Protein AF-A0A024TCY3-F1 (afdb_monomer_lite)

pLDDT: mean 70.84, std 13.9, range [37.03, 86.31]

Sequence (123 aa):
MVHTRYIVLVAAAAMAHAKISAQVHRELQAAGTAQDIVVNFRRVDVASLAFVESTDAVHELVRMLQEQSDQAKRVVDDVLGPRVESSCDQFFYIDNTFFPCGSLTEGEVRKLAAHPNVAATRP

Radius of gyration: 17.05 Å; chains: 1; bounding box: 49×38×47 Å

Secondary structure (DSSP, 8-state):
--HHHHHHHHHHHHHHHTTS-HHHHHHHHHHSEE-S--EEBPPP-HHHHTTS--TTHHHHHHHHHHHHHHHHHHHHHHHH------TT-EEETTTTEEE-SSPEEHHHHHHHHHSTTBPP---

Structure (mmCIF, N/CA/C/O backbone):
data_AF-A0A024TCY3-F1
#
_entry.id   AF-A0A024TCY3-F1
#
loop_
_atom_site.group_PDB
_atom_site.id
_atom_site.type_symbol
_atom_site.label_atom_id
_atom_site.label_alt_id
_atom_site.label_comp_id
_atom_site.label_asym_id
_atom_site.label_entity_id
_atom_site.label_seq_id
_atom_site.pdbx_PDB_ins_code
_atom_site.Cartn_x
_atom_site.Cartn_y
_atom_site.Cartn_z
_atom_site.occupancy
_atom_site.B_iso_or_equiv
_atom_site.auth_seq_id
_atom_site.auth_comp_id
_atom_site.auth_asym_id
_atom_site.auth_atom_id
_atom_site.pdbx_PDB_model_num
ATOM 1 N N . MET A 1 1 ? -28.030 -23.743 -2.672 1.00 43.59 1 MET A N 1
ATOM 2 C CA . MET A 1 1 ? -26.705 -23.227 -3.090 1.00 43.59 1 MET A CA 1
ATOM 3 C C . MET A 1 1 ? -26.312 -22.048 -2.200 1.00 43.59 1 MET A C 1
ATOM 5 O O . MET A 1 1 ? -26.564 -20.908 -2.553 1.00 43.59 1 MET A O 1
ATOM 9 N N . VAL A 1 2 ? -25.778 -22.305 -1.002 1.00 44.38 2 VAL A N 1
ATOM 10 C CA . VAL A 1 2 ? -25.385 -21.239 -0.043 1.00 44.38 2 VAL A CA 1
ATOM 11 C C . VAL A 1 2 ? -23.966 -21.467 0.501 1.00 44.38 2 VAL A C 1
ATOM 13 O O . VAL A 1 2 ? -23.317 -20.538 0.963 1.00 44.38 2 VAL A O 1
ATOM 16 N N . HIS A 1 3 ? -23.428 -22.684 0.384 1.00 37.03 3 HIS A N 1
ATOM 17 C CA . HIS A 1 3 ? -22.155 -23.064 1.006 1.00 37.03 3 HIS A CA 1
ATOM 18 C C . HIS A 1 3 ? -20.911 -22.661 0.204 1.00 37.03 3 HIS A C 1
ATOM 20 O O . HIS A 1 3 ? -19.843 -22.498 0.780 1.00 37.03 3 HIS A O 1
ATOM 26 N N . THR A 1 4 ? -21.034 -22.406 -1.100 1.00 45.47 4 THR A N 1
ATOM 27 C CA . THR A 1 4 ? -19.889 -22.022 -1.943 1.00 45.47 4 THR A CA 1
ATOM 28 C C . THR A 1 4 ? -19.405 -20.592 -1.686 1.00 45.47 4 THR A C 1
ATOM 30 O O . THR A 1 4 ? -18.233 -20.301 -1.893 1.00 45.47 4 THR A O 1
ATOM 33 N N . ARG A 1 5 ? -20.272 -19.697 -1.191 1.00 43.41 5 ARG A N 1
ATOM 34 C CA . ARG A 1 5 ? -19.903 -18.298 -0.900 1.00 43.41 5 ARG A CA 1
ATOM 35 C C . ARG A 1 5 ? -19.070 -18.147 0.377 1.00 43.41 5 ARG A C 1
ATOM 37 O O . ARG A 1 5 ? -18.207 -17.278 0.430 1.00 43.41 5 ARG A O 1
ATOM 44 N N . TYR A 1 6 ? -19.281 -19.007 1.373 1.00 41.75 6 TYR A N 1
ATOM 45 C CA . TYR A 1 6 ? -18.557 -18.929 2.645 1.00 41.75 6 TYR A CA 1
ATOM 46 C C . TYR A 1 6 ? -17.109 -19.424 2.539 1.00 41.75 6 TYR A C 1
ATOM 48 O O . TYR A 1 6 ? -16.225 -18.851 3.168 1.00 41.75 6 TYR A O 1
ATOM 56 N N . ILE A 1 7 ? -16.837 -20.424 1.695 1.00 42.16 7 ILE A N 1
ATOM 57 C CA . ILE A 1 7 ? -15.485 -20.992 1.548 1.00 42.16 7 ILE A CA 1
ATOM 58 C C . ILE A 1 7 ? -14.512 -19.976 0.920 1.00 42.16 7 ILE A C 1
ATOM 60 O O . ILE A 1 7 ? -13.356 -19.889 1.329 1.00 42.16 7 ILE A O 1
ATOM 64 N N . VAL A 1 8 ? -14.984 -19.144 -0.015 1.00 44.31 8 VAL A N 1
ATOM 65 C CA . VAL A 1 8 ? -14.152 -18.122 -0.678 1.00 44.31 8 VAL A CA 1
ATOM 66 C C . VAL A 1 8 ? -13.769 -16.984 0.280 1.00 44.31 8 VAL A C 1
ATOM 68 O O . VAL A 1 8 ? -12.637 -16.504 0.253 1.00 44.31 8 VAL A O 1
ATOM 71 N N . LEU A 1 9 ? -14.680 -16.587 1.174 1.00 42.09 9 LEU A N 1
ATOM 72 C CA . LEU A 1 9 ? -14.445 -15.519 2.155 1.00 42.09 9 LEU A CA 1
ATOM 73 C C . LEU A 1 9 ? -13.418 -15.911 3.225 1.00 42.09 9 LEU A C 1
ATOM 75 O O . LEU A 1 9 ? -12.572 -15.095 3.592 1.00 42.09 9 LEU A O 1
ATOM 79 N N . VAL A 1 10 ? -13.447 -17.163 3.693 1.00 42.59 10 VAL A N 1
ATOM 80 C CA . VAL A 1 10 ? -12.498 -17.646 4.710 1.00 42.59 10 VAL A CA 1
ATOM 81 C C . VAL A 1 10 ? -11.078 -17.743 4.143 1.00 42.59 10 VAL A C 1
ATOM 83 O O . VAL A 1 10 ? -10.129 -17.368 4.827 1.00 42.59 10 VAL A O 1
ATOM 86 N N . ALA A 1 11 ? -10.916 -18.157 2.881 1.00 47.72 11 ALA A N 1
ATOM 87 C CA . ALA A 1 11 ? -9.603 -18.217 2.234 1.00 47.72 11 ALA A CA 1
ATOM 88 C C . ALA A 1 11 ? -8.986 -16.821 2.028 1.00 47.72 11 ALA A C 1
ATOM 90 O O . ALA A 1 11 ? -7.804 -16.624 2.306 1.00 47.72 11 ALA A O 1
ATOM 91 N N . ALA A 1 12 ? -9.782 -15.832 1.607 1.00 48.28 12 ALA A N 1
ATOM 92 C CA . ALA A 1 12 ? -9.314 -14.453 1.452 1.00 48.28 12 ALA A CA 1
ATOM 93 C C . ALA A 1 12 ? -8.920 -13.823 2.800 1.00 48.28 12 ALA A C 1
ATOM 95 O O . ALA A 1 12 ? -7.876 -13.180 2.905 1.00 48.28 12 ALA A O 1
ATOM 96 N N . ALA A 1 13 ? -9.710 -14.068 3.851 1.00 50.25 13 ALA A N 1
ATOM 97 C CA . ALA A 1 13 ? -9.392 -13.604 5.196 1.0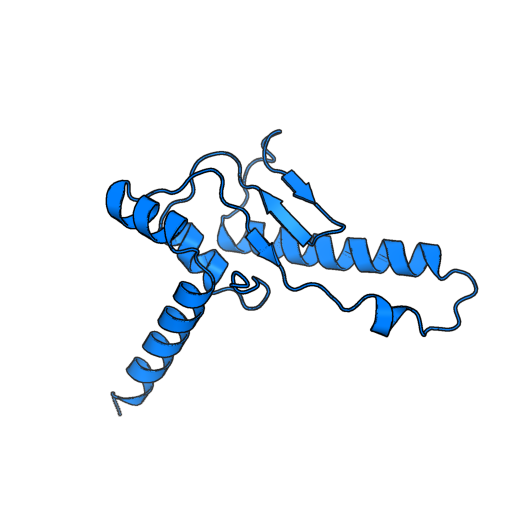0 50.25 13 ALA A CA 1
ATOM 98 C C . ALA A 1 13 ? -8.129 -14.283 5.750 1.00 50.25 13 ALA A C 1
ATOM 100 O O . ALA A 1 13 ? -7.265 -13.598 6.291 1.00 50.25 13 ALA A O 1
ATOM 101 N N . ALA A 1 14 ? -7.973 -15.600 5.597 1.00 53.38 14 ALA A N 1
ATOM 102 C CA . ALA A 1 14 ? -6.790 -16.328 6.063 1.00 53.38 14 ALA A CA 1
ATOM 103 C C . ALA A 1 14 ? -5.507 -15.898 5.326 1.00 53.38 14 ALA A C 1
ATOM 105 O O . ALA A 1 14 ? -4.470 -15.706 5.959 1.00 53.38 14 ALA A O 1
ATOM 106 N N . MET A 1 15 ? -5.583 -15.664 4.010 1.00 55.38 15 MET A N 1
ATOM 107 C CA . MET A 1 15 ? -4.447 -15.161 3.228 1.00 55.38 15 MET A CA 1
ATOM 108 C C . MET A 1 15 ? -4.068 -13.720 3.585 1.00 55.38 15 MET A C 1
ATOM 110 O O . MET A 1 15 ? -2.885 -13.389 3.560 1.00 55.38 15 MET A O 1
ATOM 114 N N . ALA A 1 16 ? -5.034 -12.873 3.950 1.00 59.75 16 ALA A N 1
ATOM 115 C CA . ALA A 1 16 ? -4.744 -11.540 4.473 1.00 59.75 16 ALA A CA 1
ATOM 116 C C . ALA A 1 16 ? -4.056 -11.613 5.850 1.00 59.75 16 ALA A C 1
ATOM 118 O O . ALA A 1 16 ? -3.089 -10.895 6.079 1.00 59.75 16 ALA A O 1
ATOM 119 N N . HIS A 1 17 ? -4.473 -12.520 6.743 1.00 60.41 17 HIS A N 1
ATOM 120 C CA . HIS A 1 17 ? -3.811 -12.694 8.045 1.00 60.41 17 HIS A CA 1
ATOM 121 C C . HIS A 1 17 ? -2.361 -13.174 7.915 1.00 60.41 17 HIS A C 1
ATOM 123 O O . HIS A 1 17 ? -1.516 -12.713 8.669 1.00 60.41 17 HIS A O 1
ATOM 129 N N . ALA A 1 18 ? -2.043 -14.030 6.938 1.00 68.00 18 ALA A N 1
ATOM 130 C CA . ALA A 1 18 ? -0.667 -14.483 6.703 1.00 68.00 18 ALA A CA 1
ATOM 131 C C . ALA A 1 18 ? 0.295 -13.355 6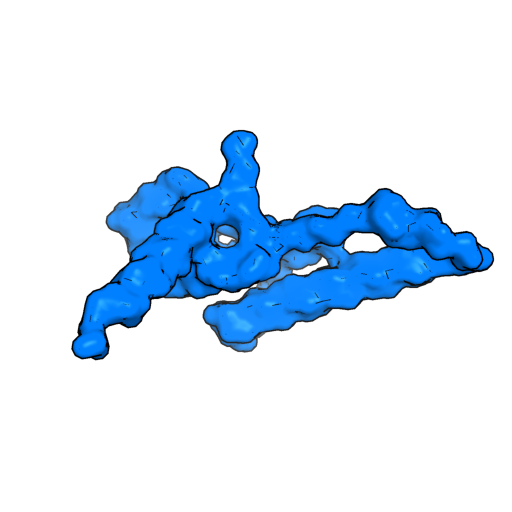.274 1.00 68.00 18 ALA A C 1
ATOM 133 O O . ALA A 1 18 ? 1.511 -13.525 6.327 1.00 68.00 18 ALA A O 1
ATOM 134 N N . LYS A 1 19 ? -0.238 -12.214 5.823 1.00 78.69 19 LYS A N 1
ATOM 135 C CA . LYS A 1 19 ? 0.544 -11.040 5.415 1.00 78.69 19 LYS A CA 1
ATOM 136 C C . LYS A 1 19 ? 0.646 -9.974 6.503 1.00 78.69 19 LYS A C 1
ATOM 138 O O . LYS A 1 19 ? 1.389 -9.015 6.333 1.00 78.69 19 LYS A O 1
ATOM 143 N N . ILE A 1 20 ? -0.112 -10.113 7.588 1.00 79.44 20 ILE A N 1
ATOM 144 C CA . ILE A 1 20 ? -0.094 -9.186 8.718 1.00 79.44 20 ILE A CA 1
ATOM 145 C C . ILE A 1 20 ? 0.802 -9.798 9.792 1.00 79.44 20 ILE A C 1
ATOM 147 O O . ILE A 1 20 ? 0.573 -10.925 10.228 1.00 79.44 20 ILE A O 1
ATOM 151 N N . SER A 1 21 ? 1.819 -9.060 10.238 1.00 82.38 21 SER A N 1
ATOM 152 C CA . SER A 1 21 ? 2.715 -9.555 11.283 1.00 82.38 21 SER A CA 1
ATOM 153 C C . SER A 1 21 ? 1.963 -9.769 12.602 1.00 82.38 21 SER A C 1
ATOM 155 O O . SER A 1 21 ? 0.991 -9.076 12.918 1.00 82.38 21 SER A O 1
ATOM 157 N N . ALA A 1 22 ? 2.444 -10.704 13.425 1.00 81.56 22 ALA A N 1
ATOM 158 C CA . ALA A 1 22 ? 1.843 -10.970 14.731 1.00 81.56 22 ALA A CA 1
ATOM 159 C C . ALA A 1 22 ? 1.858 -9.736 15.654 1.00 81.56 22 ALA A C 1
ATOM 161 O O . ALA A 1 22 ? 0.979 -9.598 16.500 1.00 81.56 22 ALA A O 1
ATOM 162 N N . GLN A 1 23 ? 2.840 -8.840 15.497 1.00 82.62 23 GLN A N 1
ATOM 163 C CA . GLN A 1 23 ? 2.901 -7.581 16.239 1.00 82.62 23 GLN A CA 1
ATOM 164 C C . GLN A 1 23 ? 1.769 -6.637 15.828 1.00 82.62 23 GLN A C 1
ATOM 166 O O . GLN A 1 23 ? 0.986 -6.243 16.687 1.00 82.62 23 GLN A O 1
ATOM 171 N N . VAL A 1 24 ? 1.629 -6.361 14.528 1.00 81.75 24 VAL A N 1
ATOM 172 C CA . VAL A 1 24 ? 0.552 -5.507 14.004 1.00 81.75 24 VAL A CA 1
ATOM 173 C C . VAL A 1 24 ? -0.807 -6.089 14.381 1.00 81.75 24 VAL A C 1
ATOM 175 O O . VAL A 1 24 ? -1.703 -5.361 14.788 1.00 81.75 24 VAL A O 1
ATOM 178 N N . HIS A 1 25 ? -0.959 -7.415 14.343 1.00 82.81 25 HIS A N 1
ATOM 179 C CA . HIS A 1 25 ? -2.197 -8.055 14.774 1.00 82.81 25 HIS A CA 1
ATOM 180 C C . HIS A 1 25 ? -2.526 -7.792 16.252 1.00 82.81 25 HIS A C 1
ATOM 182 O O . HIS A 1 25 ? -3.676 -7.503 16.574 1.00 82.81 25 HIS A O 1
ATOM 188 N N . ARG A 1 26 ? -1.533 -7.853 17.150 1.00 82.38 26 ARG A N 1
ATOM 189 C CA . ARG A 1 26 ? -1.729 -7.536 18.575 1.00 82.38 26 ARG A CA 1
ATOM 190 C C . ARG A 1 26 ? -2.063 -6.064 18.796 1.00 82.38 26 ARG A C 1
ATOM 192 O O . ARG A 1 26 ? -2.940 -5.771 19.600 1.00 82.38 26 ARG A O 1
ATOM 199 N N . GLU A 1 27 ? -1.400 -5.157 18.085 1.00 83.56 27 GLU A N 1
ATOM 200 C CA . GLU A 1 27 ? -1.683 -3.718 18.162 1.00 83.56 27 GLU A CA 1
ATOM 201 C C . GLU A 1 27 ? -3.108 -3.406 17.697 1.00 83.56 27 GLU A C 1
ATOM 203 O O . GLU A 1 27 ? -3.859 -2.744 18.410 1.00 83.56 27 GLU A O 1
ATOM 208 N N . LEU A 1 28 ? -3.534 -3.994 16.575 1.00 84.81 28 LEU A N 1
ATOM 209 C CA . LEU A 1 28 ? -4.903 -3.869 16.080 1.00 84.81 28 LEU A CA 1
ATOM 210 C C . LEU A 1 28 ? -5.934 -4.413 17.080 1.00 84.81 28 LEU A C 1
ATOM 212 O O . LEU A 1 28 ? -6.961 -3.775 17.290 1.00 84.81 28 LEU A O 1
ATOM 216 N N . GLN A 1 29 ? -5.664 -5.546 17.735 1.00 85.00 29 GLN A N 1
ATOM 217 C CA . GLN A 1 29 ? -6.555 -6.094 18.768 1.00 85.00 29 GLN A CA 1
ATOM 218 C C . GLN A 1 29 ? -6.614 -5.229 20.035 1.00 85.00 29 GLN A C 1
ATOM 220 O O . GLN A 1 29 ? -7.662 -5.160 20.675 1.00 85.00 29 GLN A O 1
ATOM 225 N N . ALA A 1 30 ? -5.503 -4.595 20.417 1.00 85.00 30 ALA A N 1
ATOM 226 C CA . ALA A 1 30 ? -5.408 -3.815 21.648 1.00 85.00 30 ALA A CA 1
ATOM 227 C C . ALA A 1 30 ? -5.930 -2.378 21.494 1.00 85.00 30 ALA A C 1
ATOM 229 O O . ALA A 1 30 ? -6.574 -1.859 22.403 1.00 85.00 30 ALA A O 1
ATOM 230 N N . ALA A 1 31 ? -5.642 -1.734 20.361 1.00 83.81 31 ALA A N 1
ATOM 231 C CA . ALA A 1 31 ? -5.852 -0.302 20.151 1.00 83.81 31 ALA A CA 1
ATOM 232 C C . ALA A 1 31 ? -6.731 0.030 18.932 1.00 83.81 31 ALA A C 1
ATOM 234 O O . ALA A 1 31 ? -6.993 1.204 18.672 1.00 83.81 31 ALA A O 1
ATOM 235 N N . GLY A 1 32 ? -7.159 -0.965 18.144 1.00 82.38 32 GLY A N 1
ATOM 236 C CA . GLY A 1 32 ? -7.931 -0.766 16.905 1.00 82.38 32 GLY A CA 1
ATOM 237 C C . GLY A 1 32 ? -7.137 -0.131 15.753 1.00 82.38 32 GLY A C 1
ATOM 238 O O . GLY A 1 32 ? -7.654 0.024 14.643 1.00 82.38 32 GLY A O 1
ATOM 239 N N . THR A 1 33 ? -5.880 0.226 16.010 1.00 85.44 33 THR A N 1
ATOM 240 C CA . THR A 1 33 ? -4.953 0.880 15.088 1.00 85.44 33 THR A CA 1
ATOM 241 C C . THR A 1 33 ? -3.547 0.324 15.298 1.00 85.44 33 THR A C 1
ATOM 243 O O . THR A 1 33 ? -3.239 -0.201 16.367 1.00 85.44 33 THR A O 1
ATOM 246 N N . ALA A 1 34 ? -2.707 0.407 14.271 1.00 84.88 34 ALA A N 1
ATOM 247 C CA . ALA A 1 34 ? -1.307 -0.002 14.336 1.00 84.88 34 ALA A CA 1
ATOM 248 C C . ALA A 1 34 ? -0.408 1.083 13.736 1.00 84.88 34 ALA A C 1
ATOM 250 O O . ALA A 1 34 ? -0.811 1.783 12.803 1.00 84.88 34 ALA A O 1
ATOM 251 N N . GLN A 1 35 ? 0.784 1.243 14.307 1.00 82.69 35 GLN A N 1
ATOM 252 C CA . GLN A 1 35 ? 1.766 2.272 13.943 1.00 82.69 35 GLN A CA 1
ATOM 253 C C . GLN A 1 35 ? 3.038 1.620 13.394 1.00 82.69 35 GLN A C 1
ATOM 255 O O . GLN A 1 35 ? 3.189 0.402 13.465 1.00 82.69 35 GLN A O 1
ATOM 260 N N . ASP A 1 36 ? 3.921 2.425 12.796 1.00 79.25 36 ASP A N 1
ATOM 261 C CA . ASP A 1 36 ? 5.222 1.977 12.270 1.00 79.25 36 ASP A CA 1
ATOM 262 C C . ASP A 1 36 ? 5.120 0.768 11.318 1.00 79.25 36 ASP A C 1
ATOM 264 O O . ASP A 1 36 ? 5.964 -0.131 11.285 1.00 79.25 36 ASP A O 1
ATOM 268 N N . ILE A 1 37 ? 4.038 0.727 10.536 1.00 82.25 37 ILE A N 1
ATOM 269 C CA . ILE A 1 37 ? 3.743 -0.386 9.637 1.00 82.25 37 ILE A CA 1
ATOM 270 C C . ILE A 1 37 ? 4.626 -0.279 8.401 1.00 82.25 37 ILE A C 1
ATOM 272 O O . ILE A 1 37 ? 4.686 0.759 7.757 1.00 82.25 37 ILE A O 1
ATOM 276 N N . VAL A 1 38 ? 5.234 -1.391 7.998 1.00 84.25 38 VAL A N 1
ATOM 277 C CA . VAL A 1 38 ? 5.925 -1.486 6.709 1.00 84.25 38 VAL A CA 1
ATOM 278 C C . VAL A 1 38 ? 5.116 -2.369 5.774 1.00 84.25 38 VAL A C 1
ATOM 280 O O . VAL A 1 38 ? 4.947 -3.568 6.013 1.00 84.25 38 VAL A O 1
ATOM 283 N N . VAL A 1 39 ? 4.618 -1.784 4.688 1.00 84.31 39 VAL A N 1
ATOM 284 C CA . VAL A 1 39 ? 3.914 -2.524 3.641 1.00 84.31 39 VAL A CA 1
ATOM 285 C C . VAL A 1 39 ? 4.931 -2.957 2.598 1.00 84.31 39 VAL A C 1
ATOM 287 O O . VAL A 1 39 ? 5.540 -2.128 1.928 1.00 84.31 39 VAL A O 1
ATOM 290 N N . ASN A 1 40 ? 5.112 -4.267 2.459 1.00 84.81 40 ASN A N 1
ATOM 291 C CA . ASN A 1 40 ? 6.012 -4.848 1.470 1.00 84.81 40 ASN A CA 1
ATOM 292 C C . ASN A 1 40 ? 5.208 -5.253 0.237 1.00 84.81 40 ASN A C 1
ATOM 294 O O . ASN A 1 40 ? 4.261 -6.037 0.347 1.00 84.81 40 ASN A O 1
ATOM 298 N N . PHE A 1 41 ? 5.589 -4.766 -0.937 1.00 83.81 41 PHE A N 1
ATOM 299 C CA . PHE A 1 41 ? 5.008 -5.210 -2.198 1.00 83.81 41 PHE A CA 1
ATOM 300 C C . PHE A 1 41 ? 5.825 -6.357 -2.795 1.00 83.81 41 PHE A C 1
ATOM 302 O O . PHE A 1 41 ? 6.989 -6.581 -2.458 1.00 83.81 41 PHE A O 1
ATOM 309 N N . ARG A 1 42 ? 5.198 -7.145 -3.673 1.00 80.50 42 ARG A N 1
ATOM 310 C CA . ARG A 1 42 ? 5.896 -8.208 -4.400 1.00 80.50 42 ARG A CA 1
ATOM 311 C C . ARG A 1 42 ? 7.053 -7.592 -5.184 1.00 80.50 42 ARG A C 1
ATOM 313 O O . ARG A 1 42 ? 6.860 -6.664 -5.967 1.00 80.50 42 ARG A O 1
ATOM 320 N N . ARG A 1 43 ? 8.253 -8.128 -4.970 1.00 70.81 43 ARG A N 1
ATOM 321 C CA . ARG A 1 43 ? 9.434 -7.753 -5.745 1.00 70.81 43 ARG A CA 1
ATOM 322 C C . ARG A 1 43 ? 9.353 -8.427 -7.106 1.00 70.81 43 ARG A C 1
ATOM 324 O O . ARG A 1 43 ? 9.017 -9.610 -7.188 1.00 70.81 43 ARG A O 1
ATOM 331 N N . VAL A 1 44 ? 9.670 -7.680 -8.153 1.00 66.25 44 VAL A N 1
ATOM 332 C CA . VAL A 1 44 ? 9.921 -8.271 -9.465 1.00 66.25 44 VAL A CA 1
ATOM 333 C C . VAL A 1 44 ? 11.337 -8.818 -9.465 1.00 66.25 44 VAL A C 1
ATOM 335 O O . VAL A 1 44 ? 12.251 -8.188 -8.932 1.00 66.25 44 VAL A O 1
ATOM 338 N N . ASP A 1 45 ? 11.508 -10.010 -10.022 1.00 65.50 45 ASP A N 1
ATOM 339 C CA . ASP A 1 45 ? 12.826 -10.598 -10.193 1.00 65.50 45 ASP A CA 1
ATOM 340 C C . ASP A 1 45 ? 13.598 -9.810 -11.259 1.00 65.50 45 ASP A C 1
ATOM 342 O O . ASP A 1 45 ? 13.468 -10.048 -12.459 1.00 65.50 45 ASP A O 1
ATOM 346 N N . VAL A 1 46 ? 14.393 -8.842 -10.809 1.00 58.84 46 VAL A N 1
ATOM 347 C CA . VAL A 1 46 ? 15.222 -7.992 -11.670 1.00 58.84 46 VAL A CA 1
ATOM 348 C C . VAL A 1 46 ? 16.239 -8.825 -12.462 1.00 58.84 46 VAL A C 1
ATOM 350 O O . VAL A 1 46 ? 16.579 -8.464 -13.587 1.00 58.84 46 VAL A O 1
ATOM 353 N N . ALA A 1 47 ? 16.680 -9.975 -11.934 1.00 58.12 47 ALA A N 1
ATOM 354 C CA . ALA A 1 47 ? 17.612 -10.856 -12.635 1.00 58.12 47 ALA A CA 1
ATOM 355 C C . ALA A 1 47 ? 16.955 -11.533 -13.847 1.00 58.12 47 ALA A C 1
ATOM 357 O O . ALA A 1 47 ? 17.612 -11.719 -14.866 1.00 58.12 47 ALA A O 1
ATOM 358 N N . SER A 1 48 ? 15.650 -11.818 -13.787 1.00 57.97 48 SER A N 1
ATOM 359 C CA . SER A 1 48 ? 14.887 -12.307 -14.946 1.00 57.97 48 SER A CA 1
ATOM 360 C C . SER A 1 48 ? 14.722 -11.260 -16.059 1.00 57.97 48 SER A C 1
ATOM 362 O O . SER A 1 48 ? 14.467 -11.615 -17.208 1.00 57.97 48 SER A O 1
ATOM 364 N N . LEU A 1 49 ? 14.907 -9.976 -15.733 1.00 53.56 49 LEU A N 1
ATOM 365 C CA . LEU A 1 49 ? 14.736 -8.843 -16.646 1.00 53.56 49 LEU A CA 1
ATOM 366 C C . LEU A 1 49 ? 16.056 -8.362 -17.270 1.00 53.56 49 LEU A C 1
ATOM 368 O O . LEU A 1 49 ? 16.041 -7.729 -18.322 1.00 53.56 49 LEU A O 1
ATOM 372 N N . ALA A 1 50 ? 17.198 -8.696 -16.664 1.00 53.69 50 ALA A N 1
ATOM 373 C CA . ALA A 1 50 ? 18.536 -8.332 -17.142 1.00 53.69 50 ALA A CA 1
ATOM 374 C C . ALA A 1 50 ? 18.988 -9.090 -18.413 1.00 53.69 50 ALA A C 1
ATOM 376 O O . ALA A 1 50 ? 20.077 -8.834 -18.919 1.00 53.69 50 ALA A O 1
ATOM 377 N N . PHE A 1 51 ? 18.170 -10.013 -18.936 1.00 52.50 51 PHE A N 1
ATOM 378 C CA . PHE A 1 51 ? 18.477 -10.815 -20.130 1.00 52.50 51 PHE A CA 1
ATOM 379 C C . PHE A 1 51 ? 18.065 -10.169 -21.458 1.00 52.50 51 PHE A C 1
ATOM 381 O O . PHE A 1 51 ? 18.256 -10.771 -22.514 1.00 52.50 51 PHE A O 1
ATOM 388 N N . VAL A 1 52 ? 17.506 -8.959 -21.443 1.00 54.47 52 VAL A N 1
ATOM 389 C CA . VAL A 1 52 ? 17.264 -8.230 -22.689 1.00 54.47 52 VAL A CA 1
ATOM 390 C C . VAL A 1 52 ? 18.595 -7.616 -23.114 1.00 54.47 52 VAL A C 1
ATOM 392 O O . VAL A 1 52 ? 19.072 -6.689 -22.464 1.00 54.47 52 VAL A O 1
ATOM 395 N N . GLU A 1 53 ? 19.211 -8.154 -24.172 1.00 53.75 53 GLU A N 1
ATOM 396 C CA . GLU A 1 53 ? 20.373 -7.578 -24.865 1.00 53.75 53 GLU A CA 1
ATOM 397 C C . GLU A 1 53 ? 20.037 -6.156 -25.353 1.00 53.75 53 GLU A C 1
ATOM 399 O O . GLU A 1 53 ? 19.677 -5.928 -26.504 1.00 53.75 53 GLU A O 1
ATOM 404 N N . SER A 1 54 ? 20.084 -5.186 -24.444 1.00 58.94 54 SER A N 1
ATOM 405 C CA . SER A 1 54 ? 19.800 -3.783 -24.708 1.00 58.94 54 SER A CA 1
ATOM 406 C C . SER A 1 54 ? 2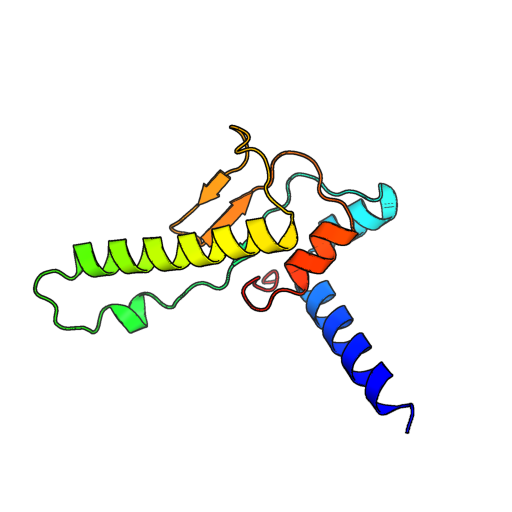1.096 -2.996 -24.619 1.00 58.94 54 SER A C 1
ATOM 408 O O . SER A 1 54 ? 21.828 -3.077 -23.631 1.00 58.94 54 SER A O 1
ATOM 410 N N . THR A 1 55 ? 21.359 -2.176 -25.634 1.00 64.44 55 THR A N 1
ATOM 411 C CA . THR A 1 55 ? 22.433 -1.175 -25.613 1.00 64.44 55 THR A CA 1
ATOM 412 C C . THR A 1 55 ? 22.199 -0.081 -24.565 1.00 64.44 55 THR A C 1
ATOM 414 O O . THR A 1 55 ? 23.102 0.713 -24.318 1.00 64.44 55 THR A O 1
ATOM 417 N N . ASP A 1 56 ? 21.014 -0.051 -23.939 1.00 71.50 56 ASP A N 1
ATOM 418 C CA . ASP A 1 56 ? 20.624 0.885 -22.884 1.00 71.50 56 ASP A CA 1
ATOM 419 C C . ASP A 1 56 ? 19.920 0.178 -21.705 1.00 71.50 56 ASP A C 1
ATOM 421 O O . ASP A 1 56 ? 18.824 0.527 -21.261 1.00 71.50 56 ASP A O 1
ATOM 425 N N . ALA A 1 57 ? 20.548 -0.886 -21.200 1.00 67.44 57 ALA A N 1
ATOM 426 C CA . ALA A 1 57 ? 20.010 -1.697 -20.106 1.00 67.44 57 ALA A CA 1
ATOM 427 C C . ALA A 1 57 ? 19.756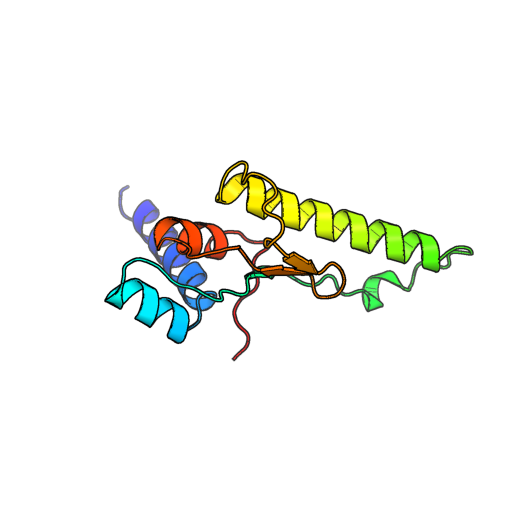 -0.901 -18.808 1.00 67.44 57 ALA A C 1
ATOM 429 O O . ALA A 1 57 ? 18.886 -1.267 -18.018 1.00 67.44 57 ALA A O 1
ATOM 430 N N . VAL A 1 58 ? 20.493 0.193 -18.579 1.00 71.25 58 VAL A N 1
ATOM 431 C CA . VAL A 1 58 ? 20.348 1.023 -17.374 1.00 71.25 58 VAL A CA 1
ATOM 432 C C . VAL A 1 58 ? 19.068 1.856 -17.427 1.00 71.25 58 VAL A C 1
ATOM 434 O O . VAL A 1 58 ? 18.326 1.854 -16.445 1.00 71.25 58 VAL A O 1
ATOM 437 N N . HIS A 1 59 ? 18.765 2.531 -18.544 1.00 75.44 59 HIS A N 1
ATOM 438 C CA . HIS A 1 59 ? 17.510 3.284 -18.651 1.00 75.44 59 HIS A CA 1
ATOM 439 C C . HIS A 1 59 ? 16.291 2.364 -18.596 1.00 75.44 59 HIS A C 1
ATOM 441 O O . HIS A 1 59 ? 15.318 2.693 -17.920 1.00 75.44 59 HIS A O 1
ATOM 447 N N . GLU A 1 60 ? 16.353 1.193 -19.233 1.00 73.31 60 GLU A N 1
ATOM 448 C CA . GLU A 1 60 ? 15.263 0.214 -19.172 1.00 73.31 60 GLU A CA 1
ATOM 449 C C . GLU A 1 60 ? 15.042 -0.316 -17.752 1.00 73.31 60 GLU A C 1
ATOM 451 O O . GLU A 1 60 ? 13.903 -0.389 -17.287 1.00 73.31 60 GLU A O 1
ATOM 456 N N . LEU A 1 61 ? 16.118 -0.611 -17.016 1.00 72.81 61 LEU A N 1
ATOM 457 C CA . LEU A 1 61 ? 16.025 -0.992 -15.608 1.00 72.81 61 LEU A CA 1
ATOM 458 C C . LEU A 1 61 ? 15.360 0.107 -14.770 1.00 72.81 61 LEU A C 1
ATOM 460 O O . LEU A 1 61 ? 14.447 -0.180 -13.997 1.00 72.81 61 LEU A O 1
ATOM 464 N N . VAL A 1 62 ? 15.786 1.362 -14.930 1.00 76.44 62 VAL A N 1
ATOM 465 C CA . VAL A 1 62 ? 15.211 2.500 -14.197 1.00 76.44 62 VAL A CA 1
ATOM 466 C C . VAL A 1 62 ? 13.730 2.679 -14.531 1.00 76.44 62 VAL A C 1
ATOM 468 O O . VAL A 1 62 ? 12.920 2.794 -13.612 1.00 76.44 62 VAL A O 1
ATOM 471 N N . ARG A 1 63 ? 13.358 2.636 -15.815 1.00 78.00 63 ARG A N 1
ATOM 472 C CA . ARG A 1 63 ? 11.965 2.741 -16.272 1.00 78.00 63 ARG A CA 1
ATOM 473 C C . ARG A 1 63 ? 11.092 1.641 -15.669 1.00 78.00 63 ARG A C 1
ATOM 475 O O . ARG A 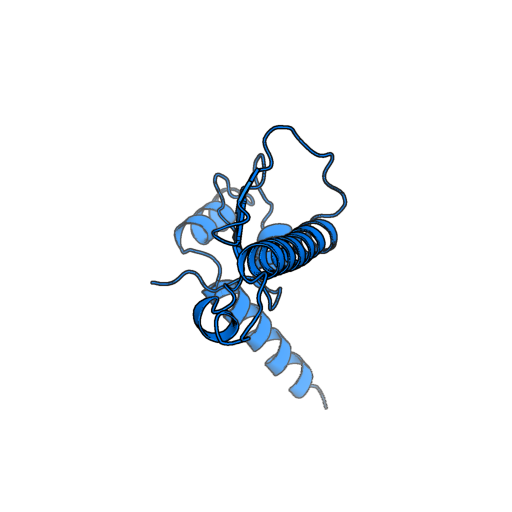1 63 ? 10.025 1.929 -15.139 1.00 78.00 63 ARG A O 1
ATOM 482 N N . MET A 1 64 ? 11.554 0.391 -15.683 1.00 75.69 64 MET A N 1
ATOM 483 C CA . MET A 1 64 ? 10.805 -0.729 -15.101 1.00 75.69 64 MET A CA 1
ATOM 484 C C . MET A 1 64 ? 10.640 -0.598 -13.583 1.00 75.69 64 MET A C 1
ATOM 486 O O . MET A 1 64 ? 9.562 -0.871 -13.054 1.00 75.69 64 MET A O 1
ATOM 490 N N . LEU A 1 65 ? 11.686 -0.168 -12.870 1.00 74.62 65 LEU A N 1
ATOM 491 C CA . LEU A 1 65 ? 11.602 0.087 -11.428 1.00 74.62 65 LEU A CA 1
ATOM 492 C C . LEU A 1 65 ? 10.606 1.216 -11.115 1.00 74.62 65 LEU A C 1
ATOM 494 O O . LEU A 1 65 ? 9.842 1.107 -10.155 1.00 74.62 65 LEU A O 1
ATOM 498 N N . GLN A 1 66 ? 10.569 2.265 -11.942 1.00 76.62 66 GLN A N 1
ATOM 499 C CA . GLN A 1 66 ? 9.581 3.343 -11.839 1.00 76.62 66 GLN A CA 1
ATOM 500 C C . GLN A 1 66 ? 8.155 2.829 -12.073 1.00 76.62 66 GLN A C 1
ATOM 502 O O . GLN A 1 66 ? 7.294 3.044 -11.226 1.00 76.62 66 GLN A O 1
ATOM 507 N N . GLU A 1 67 ? 7.912 2.072 -13.146 1.00 79.31 67 GLU A N 1
ATOM 508 C CA . GLU A 1 67 ? 6.588 1.509 -13.457 1.00 79.31 67 GLU A CA 1
ATOM 509 C C . GLU A 1 67 ? 6.049 0.610 -12.332 1.00 79.31 67 GLU A C 1
ATOM 511 O O . GLU A 1 67 ? 4.863 0.669 -11.990 1.00 79.31 67 GLU A O 1
ATOM 516 N N . GLN A 1 68 ? 6.920 -0.202 -11.723 1.00 74.56 68 GLN A N 1
ATOM 517 C CA . GLN A 1 68 ? 6.568 -1.040 -10.573 1.00 74.56 68 GLN A CA 1
ATOM 518 C C . GLN A 1 68 ? 6.188 -0.212 -9.351 1.00 74.56 68 GLN A C 1
ATOM 520 O O . GLN A 1 68 ? 5.200 -0.508 -8.674 1.00 74.56 68 GLN A O 1
ATOM 525 N N . SER A 1 69 ? 6.947 0.845 -9.084 1.00 74.31 69 SER A N 1
ATOM 526 C CA . SER A 1 69 ? 6.641 1.743 -7.983 1.00 74.31 69 SER A CA 1
ATOM 527 C C . SER A 1 69 ? 5.341 2.504 -8.206 1.00 74.31 69 SER A C 1
ATOM 529 O O . SER A 1 69 ? 4.535 2.612 -7.288 1.00 74.31 69 SER A O 1
ATOM 531 N N . ASP A 1 70 ? 5.087 2.987 -9.421 1.00 79.62 70 ASP A N 1
ATOM 532 C CA . ASP A 1 70 ? 3.829 3.652 -9.765 1.00 79.62 70 ASP A CA 1
ATOM 533 C C . ASP A 1 70 ? 2.641 2.700 -9.631 1.00 79.62 70 ASP A C 1
ATOM 535 O O . ASP A 1 70 ? 1.531 3.103 -9.279 1.00 79.62 70 ASP A O 1
ATOM 539 N N . GLN A 1 71 ? 2.841 1.412 -9.916 1.00 80.00 71 GLN A N 1
ATOM 540 C CA . GLN A 1 71 ? 1.825 0.396 -9.672 1.00 80.00 71 GLN A CA 1
ATOM 541 C C . GLN A 1 71 ? 1.570 0.206 -8.174 1.00 80.00 71 GLN A C 1
ATOM 543 O O . GLN A 1 71 ? 0.415 0.127 -7.763 1.00 80.00 71 GLN A O 1
ATOM 548 N N . ALA A 1 72 ? 2.613 0.144 -7.350 1.00 78.56 72 ALA A N 1
ATOM 549 C CA . ALA A 1 72 ? 2.464 -0.004 -5.909 1.00 78.56 72 ALA A CA 1
ATOM 550 C C . ALA A 1 72 ? 1.861 1.248 -5.245 1.00 78.56 72 ALA A C 1
ATOM 552 O O . ALA A 1 72 ? 0.975 1.108 -4.402 1.00 78.56 72 ALA A O 1
ATOM 553 N N . LYS A 1 73 ? 2.241 2.458 -5.682 1.00 78.38 73 LYS A N 1
ATOM 554 C CA . LYS A 1 73 ? 1.622 3.722 -5.247 1.00 78.38 73 LYS A CA 1
ATOM 555 C C . LYS A 1 73 ? 0.125 3.737 -5.561 1.00 78.38 73 LYS A C 1
ATOM 557 O O . LYS A 1 73 ? -0.675 3.974 -4.665 1.00 78.38 73 LYS A O 1
ATOM 562 N N . ARG A 1 74 ? -0.265 3.338 -6.779 1.00 81.12 74 ARG A N 1
ATOM 563 C CA . ARG A 1 74 ? -1.684 3.194 -7.157 1.00 81.12 74 ARG A CA 1
ATOM 564 C C . ARG A 1 74 ? -2.457 2.245 -6.243 1.00 81.12 74 ARG A C 1
ATOM 566 O O . ARG A 1 74 ? -3.591 2.537 -5.897 1.00 81.12 74 ARG A O 1
ATOM 573 N N . VAL A 1 75 ? -1.851 1.138 -5.805 1.00 81.50 75 VAL A N 1
ATOM 574 C CA . VAL A 1 75 ? -2.496 0.226 -4.843 1.00 81.50 75 VAL A CA 1
ATOM 575 C C . VAL A 1 75 ? -2.746 0.910 -3.502 1.00 81.50 75 VAL A C 1
ATOM 577 O O . VAL A 1 75 ? -3.805 0.714 -2.908 1.00 81.50 75 VAL A O 1
ATOM 580 N N . VAL A 1 76 ? -1.780 1.687 -3.008 1.00 81.38 76 VAL A N 1
ATOM 581 C CA . VAL A 1 76 ? -1.941 2.454 -1.766 1.00 81.38 76 VAL A CA 1
ATOM 582 C C . VAL A 1 76 ? -3.077 3.463 -1.919 1.00 81.38 76 VAL A C 1
ATOM 584 O O . VAL A 1 76 ? -3.974 3.476 -1.076 1.00 81.38 76 VAL A O 1
ATOM 587 N N . ASP A 1 77 ? -3.080 4.231 -3.010 1.00 81.25 77 ASP A N 1
ATOM 588 C CA . ASP A 1 77 ? -4.094 5.252 -3.294 1.00 81.25 77 ASP A CA 1
ATOM 589 C C . ASP A 1 77 ? -5.500 4.642 -3.448 1.00 81.25 77 ASP A C 1
ATOM 591 O O . ASP A 1 77 ? -6.470 5.166 -2.901 1.00 81.25 77 ASP A O 1
ATOM 595 N N . ASP A 1 78 ? -5.624 3.495 -4.122 1.00 82.44 78 ASP A N 1
ATOM 596 C CA . ASP A 1 78 ? -6.899 2.788 -4.301 1.00 82.44 78 ASP A CA 1
ATOM 597 C C . ASP A 1 78 ? -7.443 2.225 -2.976 1.00 82.44 78 ASP A C 1
ATOM 599 O O . ASP A 1 78 ? -8.655 2.186 -2.747 1.00 82.44 78 ASP A O 1
ATOM 603 N N . VAL A 1 79 ? -6.555 1.752 -2.095 1.00 82.94 79 VAL A N 1
ATOM 604 C CA . VAL A 1 79 ? -6.940 1.071 -0.851 1.00 82.94 79 VAL A CA 1
ATOM 605 C C . VAL A 1 79 ? -7.205 2.051 0.290 1.00 82.94 79 VAL A C 1
ATOM 607 O O . VAL A 1 79 ? -8.174 1.874 1.040 1.00 82.94 79 VAL A O 1
ATOM 610 N N . LEU A 1 80 ? -6.335 3.046 0.446 1.00 80.62 80 LEU A N 1
ATOM 611 C CA . LEU A 1 80 ? -6.367 4.021 1.538 1.00 80.62 80 LEU A CA 1
ATOM 612 C C . LEU A 1 80 ? -7.077 5.320 1.134 1.00 80.62 80 LEU A C 1
ATOM 614 O O . LEU A 1 80 ? -7.361 6.153 1.993 1.00 80.62 80 LEU A O 1
ATOM 618 N N . GLY A 1 81 ? -7.417 5.468 -0.149 1.00 74.06 81 GLY A N 1
ATOM 619 C CA . GLY A 1 81 ? -7.934 6.705 -0.717 1.00 74.06 81 GLY A CA 1
ATOM 620 C C . GLY A 1 81 ? -6.819 7.725 -0.973 1.00 74.06 81 GLY A C 1
ATOM 621 O O . GLY A 1 81 ? -5.671 7.501 -0.583 1.00 74.06 81 GLY A O 1
ATOM 622 N N . PRO A 1 82 ? -7.145 8.869 -1.607 1.00 63.50 82 PRO A N 1
ATOM 623 C CA . PRO A 1 82 ? -6.199 9.957 -1.816 1.00 63.50 82 PRO A CA 1
ATOM 624 C C . PRO A 1 82 ? -5.733 10.481 -0.461 1.00 63.50 82 PRO A C 1
ATOM 626 O O . PRO A 1 82 ? -6.424 11.242 0.222 1.00 63.50 82 PRO A O 1
ATOM 629 N N . ARG A 1 83 ? -4.549 10.041 -0.056 1.00 61.16 83 ARG A N 1
ATOM 630 C CA . ARG A 1 83 ? -3.877 10.550 1.127 1.00 61.16 83 ARG A CA 1
ATOM 631 C C . ARG A 1 83 ? -3.164 11.797 0.648 1.00 61.16 83 ARG A C 1
ATOM 633 O O . ARG A 1 83 ? -2.394 11.735 -0.307 1.00 61.16 83 ARG A O 1
ATOM 640 N N . VAL A 1 84 ? -3.507 12.950 1.228 1.00 51.91 84 VAL A N 1
ATOM 641 C CA . VAL A 1 84 ? -2.743 14.188 1.007 1.00 51.91 84 VAL A CA 1
ATOM 642 C C . VAL A 1 84 ? -1.286 13.786 1.143 1.00 51.91 84 VAL A C 1
ATOM 644 O O . VAL A 1 84 ? -0.988 13.183 2.172 1.00 51.91 84 VAL A O 1
ATOM 647 N N . GLU A 1 85 ? -0.453 14.013 0.118 1.00 52.19 85 GLU A N 1
ATOM 648 C CA . GLU A 1 85 ? 0.977 13.684 0.149 1.00 52.19 85 GLU A CA 1
ATOM 649 C C . GLU A 1 85 ? 1.571 14.337 1.396 1.00 52.19 85 GLU A C 1
ATOM 651 O O . GLU A 1 85 ? 1.939 15.512 1.416 1.00 52.19 85 GLU A O 1
ATOM 656 N N . SER A 1 86 ? 1.539 13.595 2.495 1.00 53.59 86 SER A N 1
ATOM 657 C CA . SER A 1 86 ? 2.036 14.046 3.767 1.00 53.59 86 SER A CA 1
ATOM 658 C C . SER A 1 86 ? 3.534 13.871 3.636 1.00 53.59 86 SER A C 1
ATOM 660 O O . SER A 1 86 ? 4.008 12.850 3.133 1.00 53.59 86 SER A O 1
ATOM 662 N N . SER A 1 87 ? 4.306 14.867 4.050 1.00 60.12 87 SER A N 1
ATOM 663 C CA . SER A 1 87 ? 5.767 14.841 3.927 1.00 60.12 87 SER A CA 1
ATOM 664 C C . SER A 1 87 ? 6.441 13.676 4.678 1.00 60.12 87 SER A C 1
ATOM 666 O O . SER A 1 87 ? 7.662 13.550 4.628 1.00 60.12 87 SER A O 1
ATOM 668 N N . CYS A 1 88 ? 5.665 12.841 5.378 1.00 68.88 88 CYS A N 1
ATOM 669 C CA . CYS A 1 88 ? 6.094 11.660 6.114 1.00 68.88 88 CYS A CA 1
ATOM 670 C C . CYS A 1 88 ? 5.703 10.316 5.468 1.00 68.88 88 CYS A C 1
ATOM 672 O O . CYS A 1 88 ? 6.255 9.305 5.896 1.00 68.88 88 CYS A O 1
ATOM 674 N N . ASP A 1 89 ? 4.820 10.262 4.461 1.00 69.75 89 ASP A N 1
ATOM 675 C CA . ASP A 1 89 ? 4.573 9.017 3.712 1.00 69.75 89 ASP A CA 1
ATOM 676 C C . ASP A 1 89 ? 5.806 8.721 2.843 1.00 69.75 89 ASP A C 1
ATOM 678 O O . ASP A 1 89 ? 6.144 9.490 1.942 1.00 69.75 89 ASP A O 1
ATOM 682 N N . GLN A 1 90 ? 6.504 7.614 3.112 1.00 74.06 90 GLN A N 1
ATOM 683 C CA . GLN A 1 90 ? 7.732 7.265 2.392 1.00 74.06 90 GLN A CA 1
ATOM 684 C C . GLN A 1 90 ? 7.522 6.023 1.533 1.00 74.06 90 GLN A C 1
ATOM 686 O O . GLN A 1 90 ? 7.163 4.951 2.025 1.00 74.06 90 GLN A O 1
ATOM 691 N N . PHE A 1 91 ? 7.779 6.164 0.234 1.00 73.56 91 PHE A N 1
ATOM 692 C CA . PHE A 1 91 ? 7.795 5.053 -0.708 1.00 73.56 91 PHE A CA 1
ATOM 693 C C . PHE A 1 91 ? 9.229 4.799 -1.180 1.00 73.56 91 PHE A C 1
ATOM 695 O O . PHE A 1 91 ? 9.875 5.691 -1.732 1.00 73.56 91 PHE A O 1
ATOM 702 N N . PHE A 1 92 ? 9.731 3.582 -0.972 1.00 69.62 92 PHE A N 1
ATOM 703 C CA . PHE A 1 92 ? 11.075 3.190 -1.392 1.00 69.62 92 PHE A CA 1
ATOM 704 C C . PHE A 1 92 ? 11.001 2.286 -2.620 1.00 69.62 92 PHE A C 1
ATOM 706 O O . PHE A 1 92 ? 10.621 1.118 -2.545 1.00 69.62 92 PHE A O 1
ATOM 713 N N . TYR A 1 93 ? 11.425 2.847 -3.751 1.00 63.94 93 TYR A N 1
ATOM 714 C CA . TYR A 1 93 ? 11.371 2.252 -5.088 1.00 63.94 93 TYR A CA 1
ATOM 715 C C . TYR A 1 93 ? 12.173 0.944 -5.219 1.00 63.94 93 TYR A C 1
ATOM 717 O O . TYR A 1 93 ? 11.738 0.010 -5.883 1.00 63.94 93 TYR A O 1
ATOM 725 N N . ILE A 1 94 ? 13.341 0.860 -4.572 1.00 59.09 94 ILE A N 1
ATOM 726 C CA . ILE A 1 94 ? 14.289 -0.262 -4.730 1.00 59.09 94 ILE A CA 1
ATOM 727 C C . ILE A 1 94 ? 13.797 -1.533 -4.019 1.00 59.09 94 ILE A C 1
ATOM 729 O O . ILE A 1 94 ? 13.967 -2.652 -4.514 1.00 59.09 94 ILE A O 1
ATOM 733 N N . ASP A 1 95 ? 13.161 -1.361 -2.862 1.00 63.47 95 ASP A N 1
ATOM 734 C CA . ASP A 1 95 ? 12.640 -2.468 -2.058 1.00 63.47 95 ASP A CA 1
ATOM 735 C C . ASP A 1 95 ? 11.129 -2.664 -2.220 1.00 63.47 95 ASP A C 1
ATOM 737 O O . ASP A 1 95 ? 10.587 -3.657 -1.736 1.00 63.47 95 ASP A O 1
ATOM 741 N N . ASN A 1 96 ? 10.472 -1.782 -2.983 1.00 72.88 96 ASN A N 1
ATOM 742 C CA . ASN A 1 96 ? 9.030 -1.764 -3.203 1.00 72.88 96 ASN A CA 1
ATOM 743 C C . ASN A 1 96 ? 8.285 -1.793 -1.857 1.00 72.88 96 ASN A C 1
ATOM 745 O O . ASN A 1 96 ? 7.448 -2.658 -1.593 1.00 72.88 96 ASN A O 1
ATOM 749 N N . THR A 1 97 ? 8.669 -0.878 -0.964 1.00 79.56 97 THR A N 1
ATOM 750 C CA . THR A 1 97 ? 8.138 -0.772 0.402 1.00 79.56 97 THR A CA 1
ATOM 751 C C . THR A 1 97 ? 7.492 0.580 0.634 1.00 79.56 97 THR A C 1
ATOM 753 O O . THR A 1 97 ? 8.043 1.610 0.242 1.00 79.56 97 THR A O 1
ATOM 756 N N . PHE A 1 98 ? 6.365 0.574 1.336 1.00 81.50 98 PHE A N 1
ATOM 757 C CA . PHE A 1 98 ? 5.633 1.771 1.726 1.00 81.50 98 PHE A CA 1
ATOM 758 C C . PHE A 1 98 ? 5.547 1.898 3.245 1.00 81.50 98 PHE A C 1
ATOM 760 O O . PHE A 1 98 ? 5.204 0.940 3.943 1.00 81.50 98 PHE A O 1
ATOM 767 N N . PHE A 1 99 ? 5.827 3.106 3.721 1.00 84.19 99 PHE A N 1
ATOM 768 C CA . PHE A 1 99 ? 5.749 3.521 5.110 1.00 84.19 99 PHE A CA 1
ATOM 769 C C . PHE A 1 99 ? 4.630 4.569 5.215 1.00 84.19 99 PHE A C 1
ATOM 771 O O . PHE A 1 99 ? 4.823 5.710 4.783 1.00 84.19 99 PHE A O 1
ATOM 778 N N . PRO A 1 100 ? 3.445 4.185 5.719 1.00 79.88 100 PRO A N 1
ATOM 779 C CA . PRO A 1 100 ? 2.340 5.098 5.934 1.00 79.88 100 PRO A CA 1
ATOM 780 C C . PRO A 1 100 ? 2.671 6.052 7.081 1.00 79.88 100 PRO A C 1
ATOM 782 O O . PRO A 1 100 ? 3.168 5.628 8.123 1.00 79.88 100 PRO A O 1
ATOM 785 N N . CYS A 1 101 ? 2.330 7.326 6.931 1.00 77.06 101 CYS A N 1
ATOM 786 C CA . CYS A 1 101 ? 2.387 8.259 8.038 1.00 77.06 101 CYS A CA 1
ATOM 787 C C . CYS A 1 101 ? 1.228 8.014 9.005 1.00 77.06 101 CYS A C 1
ATOM 789 O O . CYS A 1 101 ? 0.065 7.871 8.615 1.00 77.06 101 CYS A O 1
ATOM 791 N N . GLY A 1 102 ? 1.560 7.996 10.294 1.00 76.38 102 GLY A N 1
ATOM 792 C CA . GLY A 1 102 ? 0.598 7.796 11.366 1.00 76.38 102 GLY A CA 1
ATOM 793 C C . GLY A 1 102 ? 0.122 6.351 11.495 1.00 76.38 102 GLY A C 1
ATOM 794 O O . GLY A 1 102 ? 0.765 5.399 11.059 1.00 76.38 102 GLY A O 1
ATOM 795 N N . SER A 1 103 ? -1.014 6.197 12.169 1.00 83.50 103 SER A N 1
ATOM 796 C CA . SER A 1 103 ? -1.594 4.884 12.438 1.00 83.50 103 SER A CA 1
ATOM 797 C C . SER A 1 103 ? -2.553 4.460 11.328 1.00 83.50 103 SER A C 1
ATOM 799 O O . SER A 1 103 ? -3.295 5.286 10.798 1.00 83.50 103 SER A O 1
ATOM 801 N N . LEU A 1 104 ? -2.554 3.171 10.990 1.00 84.81 104 LEU A N 1
ATOM 802 C CA . LEU A 1 104 ? -3.574 2.572 10.132 1.00 84.81 104 LEU A CA 1
ATOM 803 C C . LEU A 1 104 ? -4.631 1.880 10.983 1.00 84.81 104 LEU A C 1
ATOM 805 O O . LEU A 1 104 ? -4.318 1.192 11.956 1.00 84.81 104 LEU A O 1
ATOM 809 N N . THR A 1 105 ? -5.886 2.009 10.575 1.00 86.31 105 THR A N 1
ATOM 810 C CA . THR A 1 105 ? -7.006 1.268 11.153 1.00 86.31 105 THR A CA 1
ATOM 811 C C . THR A 1 105 ? -6.973 -0.203 10.747 1.00 86.31 105 THR A C 1
ATOM 813 O O . THR A 1 105 ? -6.421 -0.584 9.711 1.00 86.31 105 THR A O 1
ATOM 816 N N . GLU A 1 106 ? -7.649 -1.051 11.522 1.00 83.38 106 GLU A N 1
ATOM 817 C CA . GLU A 1 106 ? -7.799 -2.472 11.188 1.00 83.38 106 GLU A CA 1
ATOM 818 C C . GLU A 1 106 ? -8.375 -2.693 9.777 1.00 83.38 106 GLU A C 1
ATOM 820 O O . GLU A 1 106 ? -7.920 -3.574 9.043 1.00 83.38 106 GLU A O 1
ATOM 825 N N . GLY A 1 107 ? 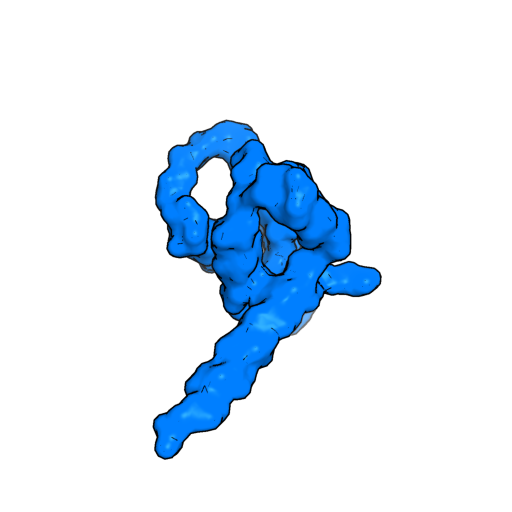-9.348 -1.874 9.370 1.00 81.75 107 GLY A N 1
ATOM 826 C CA . GLY A 1 107 ? -9.953 -1.950 8.041 1.00 81.75 107 GLY A CA 1
ATOM 827 C C . GLY A 1 107 ? -8.955 -1.661 6.918 1.00 81.75 107 GLY A C 1
ATOM 828 O O . GLY A 1 107 ? -8.937 -2.375 5.917 1.00 81.75 107 GLY A O 1
ATOM 829 N N . GLU A 1 108 ? -8.102 -0.653 7.091 1.00 86.00 108 GLU A N 1
ATOM 830 C CA . GLU A 1 108 ? -7.053 -0.290 6.131 1.00 86.00 108 GLU A CA 1
ATOM 831 C C . GLU A 1 108 ? -5.981 -1.377 6.030 1.00 86.00 108 GLU A C 1
ATOM 833 O O . GLU A 1 108 ? -5.664 -1.826 4.928 1.00 86.00 108 GLU A O 1
ATOM 838 N N . VAL A 1 109 ? -5.489 -1.880 7.168 1.00 84.88 109 VAL A N 1
ATOM 839 C CA . VAL A 1 109 ? -4.483 -2.955 7.195 1.00 84.88 109 VAL A CA 1
ATOM 840 C C . VAL A 1 109 ? -5.020 -4.226 6.536 1.00 84.88 109 VAL A C 1
ATOM 842 O O . VAL A 1 109 ? -4.333 -4.845 5.723 1.00 84.88 109 VAL A O 1
ATOM 845 N N . ARG A 1 110 ? -6.270 -4.608 6.827 1.00 83.94 110 ARG A N 1
ATOM 846 C CA . ARG A 1 110 ? -6.900 -5.786 6.210 1.00 83.94 110 ARG A CA 1
ATOM 847 C C . ARG A 1 110 ? -7.080 -5.623 4.703 1.00 83.94 110 ARG A C 1
ATOM 849 O O . ARG A 1 110 ? -6.856 -6.588 3.974 1.00 83.94 110 ARG A O 1
ATOM 856 N N . LYS A 1 111 ? -7.464 -4.435 4.224 1.00 83.19 111 LYS A N 1
ATOM 857 C CA . LYS A 1 111 ? -7.597 -4.169 2.783 1.00 83.19 111 LYS A CA 1
ATOM 858 C C . LYS A 1 111 ? -6.245 -4.211 2.071 1.00 83.19 111 LYS A C 1
ATOM 860 O O . LYS A 1 111 ? -6.150 -4.848 1.024 1.00 83.19 111 LYS A O 1
ATOM 865 N N . LEU A 1 112 ? -5.202 -3.614 2.655 1.00 84.00 112 LEU A N 1
ATOM 866 C CA . LEU A 1 112 ? -3.840 -3.688 2.117 1.00 84.00 112 LEU A CA 1
ATOM 867 C C . LEU A 1 112 ? -3.375 -5.145 2.039 1.00 84.00 112 LEU A C 1
ATOM 869 O O . LEU A 1 112 ? -2.946 -5.608 0.985 1.00 84.00 112 LEU A O 1
ATOM 873 N N . ALA A 1 113 ? -3.547 -5.910 3.117 1.00 85.31 113 ALA A N 1
ATOM 874 C CA . ALA A 1 113 ? -3.187 -7.322 3.144 1.00 85.31 113 ALA A CA 1
ATOM 875 C C . ALA A 1 113 ? -3.975 -8.156 2.113 1.00 85.31 113 ALA A C 1
ATOM 877 O O . ALA A 1 113 ? -3.424 -9.053 1.470 1.00 85.31 113 ALA A O 1
ATOM 878 N N . ALA A 1 114 ? -5.252 -7.850 1.883 1.00 84.12 114 ALA A N 1
ATOM 879 C CA . ALA A 1 114 ? -6.051 -8.534 0.869 1.00 84.12 114 ALA A CA 1
ATOM 880 C C . ALA A 1 114 ? -5.549 -8.288 -0.568 1.00 84.12 114 ALA A C 1
ATOM 882 O O . ALA A 1 114 ? -5.829 -9.099 -1.453 1.00 84.12 114 ALA A O 1
ATOM 883 N N . HIS A 1 115 ? -4.776 -7.224 -0.817 1.00 82.19 115 HIS A N 1
ATOM 884 C CA . HIS A 1 115 ? -4.313 -6.897 -2.160 1.00 82.19 115 HIS A CA 1
ATOM 885 C C . HIS A 1 115 ? -3.277 -7.921 -2.676 1.00 82.19 115 HIS A C 1
ATOM 887 O O . HIS A 1 115 ? -2.308 -8.237 -1.975 1.00 82.19 115 HIS A O 1
ATOM 893 N N . PRO A 1 116 ? -3.413 -8.455 -3.908 1.00 81.50 116 PRO A N 1
ATOM 894 C CA . PRO A 1 116 ? -2.523 -9.497 -4.435 1.00 81.50 116 PRO A CA 1
ATOM 895 C C . PRO A 1 116 ? -1.056 -9.058 -4.522 1.00 81.50 116 PRO A C 1
ATOM 897 O O . PRO A 1 116 ? -0.166 -9.881 -4.300 1.00 81.50 116 PRO A O 1
ATOM 900 N N . ASN A 1 117 ? -0.813 -7.769 -4.774 1.00 81.75 117 ASN A N 1
ATOM 901 C CA . ASN A 1 117 ? 0.534 -7.201 -4.890 1.00 81.75 117 ASN A CA 1
ATOM 902 C C . ASN A 1 117 ? 1.221 -6.944 -3.542 1.00 81.75 117 ASN A C 1
ATOM 904 O O . ASN A 1 117 ? 2.419 -6.693 -3.542 1.00 81.75 117 ASN A O 1
ATOM 908 N N . VAL A 1 118 ? 0.514 -7.041 -2.411 1.00 82.06 118 VAL A N 1
ATOM 909 C CA . VAL A 1 118 ? 1.145 -6.994 -1.083 1.00 82.06 118 VAL A CA 1
ATOM 910 C C . VAL A 1 118 ? 1.704 -8.376 -0.755 1.00 82.06 118 VAL A C 1
ATOM 912 O O . VAL A 1 118 ? 1.002 -9.392 -0.862 1.00 82.06 118 VAL A O 1
ATOM 915 N N . ALA A 1 119 ? 2.987 -8.415 -0.410 1.00 82.12 119 ALA A N 1
ATOM 916 C CA . ALA A 1 119 ? 3.723 -9.620 -0.071 1.00 82.12 119 ALA A CA 1
ATOM 917 C C . ALA A 1 119 ? 3.344 -10.125 1.327 1.00 82.12 119 ALA A C 1
ATOM 919 O O . ALA A 1 119 ? 2.936 -9.361 2.200 1.00 82.12 119 ALA A O 1
ATOM 920 N N . ALA A 1 120 ? 3.481 -11.434 1.539 1.00 74.56 120 ALA A N 1
ATOM 921 C CA . ALA A 1 120 ? 3.422 -11.981 2.888 1.00 74.56 120 ALA A CA 1
ATOM 922 C C . ALA A 1 120 ? 4.668 -11.573 3.665 1.00 74.56 120 ALA A C 1
ATOM 924 O O . ALA A 1 120 ? 5.764 -11.535 3.102 1.00 74.56 120 ALA A O 1
ATOM 925 N N . THR A 1 121 ? 4.493 -11.291 4.955 1.00 63.03 121 THR A N 1
ATOM 926 C CA . THR A 1 121 ? 5.615 -11.162 5.878 1.00 63.03 121 THR A CA 1
ATOM 927 C C . THR A 1 121 ? 6.381 -12.472 5.828 1.00 63.03 121 THR A C 1
ATOM 929 O O . THR A 1 121 ? 5.844 -13.523 6.186 1.00 63.03 121 THR A O 1
ATOM 932 N N . ARG A 1 122 ? 7.602 -12.428 5.295 1.00 49.34 122 ARG A N 1
ATOM 933 C CA . ARG A 1 122 ? 8.491 -13.584 5.325 1.00 49.34 122 ARG A CA 1
ATOM 934 C C . ARG A 1 122 ? 8.750 -13.913 6.808 1.00 49.34 122 ARG A C 1
ATOM 936 O O . ARG A 1 122 ? 8.960 -12.963 7.564 1.00 49.34 122 ARG A O 1
ATOM 943 N N . PRO A 1 123 ? 8.651 -15.183 7.234 1.00 38.81 123 PRO A N 1
ATOM 944 C CA . PRO A 1 123 ? 9.091 -15.578 8.569 1.00 38.81 123 PRO A CA 1
ATOM 945 C C . PRO A 1 123 ? 10.585 -15.301 8.763 1.00 38.81 123 PRO A C 1
ATOM 947 O O . PRO A 1 123 ? 11.324 -15.308 7.746 1.00 38.81 123 PRO A O 1
#

Foldseek 3Di:
DPPVVVVVVVVLQVQLVQQQDPVQVVCCVPPQKDAQDKWFFDDDPVVVVQPPPDPCSPVVSVVVLVVLLVVLVVLLCVLVNPDPPDVPFDADSVRRMTHDPDIDGPSSSSSSSSDPRTDGDDD

Organism: NCBI:txid157072